Protein AF-A0A954NC75-F1 (afdb_monomer_lite)

Radius of gyration: 15.1 Å; chains: 1; bounding box: 40×32×42 Å

pLDDT: mean 94.8, std 6.25, range [55.97, 98.69]

Secondary structure (DSSP, 8-state):
---EE-----TTSTTT----HHHHHHHHHHTT-SEEEEEEET--TTHHHHHHHHHHHTPEEEEEEEE--SSS--EEEEE-SHHHHHHHHHHHHHHHHHS-TT-----HHHHHHT-TT-EEEE-PPTT-PPPHHHHHHHHHHT-

Structure (mmCIF, N/CA/C/O backbone):
data_AF-A0A954NC75-F1
#
_entry.id   AF-A0A954NC75-F1
#
loop_
_atom_site.group_PDB
_atom_site.id
_atom_site.type_symbol
_atom_site.label_atom_id
_atom_site.label_alt_id
_atom_site.label_comp_id
_atom_site.label_asym_id
_atom_site.label_entity_id
_atom_site.label_seq_id
_atom_site.pdbx_PDB_ins_code
_atom_site.Cartn_x
_atom_site.Cartn_y
_atom_site.Cartn_z
_atom_site.occupancy
_atom_site.B_iso_or_equiv
_atom_site.auth_seq_id
_atom_site.auth_comp_id
_atom_site.auth_asym_id
_atom_site.auth_atom_id
_atom_site.pdbx_PDB_model_num
ATOM 1 N N . MET A 1 1 ? -24.135 -4.380 7.430 1.00 55.97 1 MET A N 1
ATOM 2 C CA . MET A 1 1 ? -23.038 -4.865 6.566 1.00 55.97 1 MET A CA 1
ATOM 3 C C . MET A 1 1 ? -21.747 -4.290 7.107 1.00 55.97 1 MET A C 1
ATOM 5 O O . MET A 1 1 ? -21.766 -3.137 7.513 1.00 55.97 1 MET A O 1
ATOM 9 N N . HIS A 1 2 ? -20.675 -5.074 7.158 1.00 87.88 2 HIS A N 1
ATOM 10 C CA . HIS A 1 2 ? -19.370 -4.593 7.605 1.00 87.88 2 HIS A CA 1
ATOM 11 C C . HIS A 1 2 ? -18.563 -4.168 6.377 1.00 87.88 2 HIS A C 1
ATOM 13 O O . HIS A 1 2 ? -18.330 -4.993 5.497 1.00 87.88 2 HIS A O 1
ATOM 19 N N . TYR A 1 3 ? -18.190 -2.892 6.295 1.00 96.69 3 TYR A N 1
ATOM 20 C CA . TYR A 1 3 ? -17.328 -2.378 5.231 1.00 96.69 3 TYR A CA 1
ATOM 21 C C . TYR A 1 3 ? -15.864 -2.464 5.662 1.00 96.69 3 TYR A C 1
ATOM 23 O O . TYR A 1 3 ? -15.546 -2.175 6.815 1.00 96.69 3 TYR A O 1
ATOM 31 N N . ALA A 1 4 ? -14.983 -2.853 4.748 1.00 97.56 4 ALA A N 1
ATOM 32 C CA . ALA A 1 4 ? -13.542 -2.780 4.925 1.00 97.56 4 ALA A CA 1
ATOM 33 C C . ALA A 1 4 ? -12.959 -2.012 3.743 1.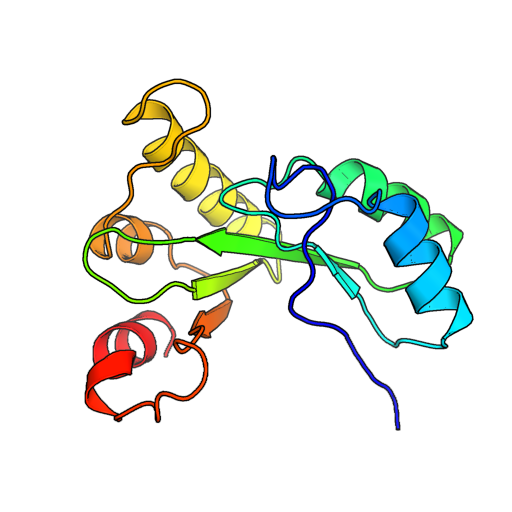00 97.56 4 ALA A C 1
ATOM 35 O O . ALA A 1 4 ? -13.237 -2.348 2.593 1.00 97.56 4 ALA A O 1
ATOM 36 N N . GLU A 1 5 ? -12.160 -0.995 4.039 1.00 97.69 5 GLU A N 1
ATOM 37 C CA . GLU A 1 5 ? -11.478 -0.219 3.014 1.00 97.69 5 GLU A CA 1
ATOM 38 C C . GLU A 1 5 ? -10.173 -0.922 2.645 1.00 97.69 5 GLU A C 1
ATOM 40 O O . GLU A 1 5 ? -9.306 -1.092 3.503 1.00 97.69 5 GLU A O 1
ATOM 45 N N . LEU A 1 6 ? -10.049 -1.368 1.395 1.00 97.88 6 LEU A N 1
ATOM 46 C CA . LEU A 1 6 ? -8.907 -2.160 0.927 1.00 97.88 6 LEU A CA 1
ATOM 47 C C . LEU A 1 6 ? -7.898 -1.335 0.124 1.00 97.88 6 LEU A C 1
ATOM 49 O O . LEU A 1 6 ? -6.809 -1.831 -0.154 1.00 97.88 6 LEU A O 1
ATOM 53 N N . HIS A 1 7 ? -8.203 -0.085 -0.217 1.00 97.38 7 HIS A N 1
ATOM 54 C CA . HIS A 1 7 ? -7.284 0.772 -0.956 1.00 97.38 7 HIS A CA 1
ATOM 55 C C . HIS A 1 7 ? -7.350 2.202 -0.418 1.00 97.38 7 HIS A C 1
ATOM 57 O O . HIS A 1 7 ? -8.244 2.979 -0.740 1.00 97.38 7 HIS A O 1
ATO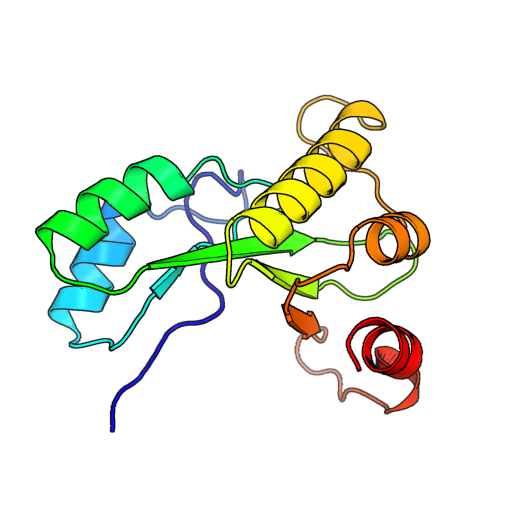M 63 N N . THR A 1 8 ? -6.384 2.571 0.423 1.00 97.19 8 THR A N 1
ATOM 64 C CA . THR A 1 8 ? -6.270 3.933 0.958 1.00 97.19 8 THR A CA 1
ATOM 65 C C . THR A 1 8 ? -4.820 4.363 1.071 1.00 97.19 8 THR A C 1
ATOM 67 O O . THR A 1 8 ? -3.960 3.651 1.586 1.00 97.19 8 THR A O 1
ATOM 70 N N . THR A 1 9 ? -4.565 5.579 0.607 1.00 97.06 9 THR A N 1
ATOM 71 C CA . THR A 1 9 ? -3.261 6.238 0.652 1.00 97.06 9 THR A CA 1
ATOM 72 C C . THR A 1 9 ? -3.228 7.292 1.750 1.00 97.06 9 THR A C 1
ATOM 74 O O . THR A 1 9 ? -4.194 8.027 1.956 1.00 97.06 9 THR A O 1
ATOM 77 N N . THR A 1 10 ? -2.084 7.413 2.407 1.00 98.12 10 THR A N 1
ATOM 78 C CA . THR A 1 10 ? -1.786 8.416 3.429 1.00 98.12 10 THR A CA 1
ATOM 79 C C . THR A 1 10 ? -0.870 9.495 2.850 1.00 98.12 10 THR A C 1
ATOM 81 O O . THR A 1 10 ? -0.371 9.383 1.730 1.00 98.12 10 THR A O 1
ATOM 84 N N . ASN A 1 11 ? -0.568 10.531 3.626 1.00 96.81 11 ASN A N 1
ATOM 85 C CA . ASN A 1 11 ? 0.383 11.575 3.249 1.00 96.81 11 ASN A CA 1
ATOM 86 C C . ASN A 1 11 ? 1.830 11.086 3.004 1.00 96.81 11 ASN A C 1
ATOM 88 O O . ASN A 1 11 ? 2.671 11.862 2.545 1.00 96.81 11 ASN A O 1
ATOM 92 N N . PHE A 1 12 ? 2.132 9.808 3.259 1.00 95.88 12 PHE A N 1
ATOM 93 C CA . PHE A 1 12 ? 3.375 9.164 2.826 1.00 95.88 12 PHE A CA 1
ATOM 94 C C . PHE A 1 12 ? 3.390 8.826 1.326 1.00 95.88 12 PHE A C 1
ATOM 96 O O . PHE A 1 12 ? 4.454 8.545 0.769 1.00 95.88 12 PHE A O 1
ATOM 103 N N . SER A 1 13 ? 2.245 8.931 0.652 1.00 93.69 13 SER A N 1
ATOM 104 C CA . SER A 1 13 ? 2.127 9.009 -0.804 1.00 93.69 13 SER A CA 1
ATOM 105 C C . SER A 1 13 ? 2.281 10.466 -1.255 1.00 93.69 13 SER A C 1
ATOM 107 O O . SER A 1 13 ? 1.303 11.189 -1.466 1.00 93.69 13 SER A O 1
ATOM 109 N N . PHE A 1 14 ? 3.532 10.926 -1.347 1.00 89.75 14 PHE A N 1
ATOM 110 C CA . PHE A 1 14 ? 3.857 12.336 -1.584 1.00 89.75 14 PHE A CA 1
ATOM 111 C C . PHE A 1 14 ? 3.192 12.891 -2.855 1.00 89.75 14 PHE A C 1
ATOM 113 O O . PHE A 1 14 ? 3.244 12.264 -3.910 1.00 89.75 14 PHE A O 1
ATOM 120 N N . LEU A 1 15 ? 2.583 14.079 -2.746 1.00 91.00 15 LEU A N 1
ATOM 121 C CA . LEU A 1 15 ? 1.810 14.749 -3.808 1.00 91.00 15 LEU A CA 1
ATOM 122 C C . LEU A 1 15 ? 0.608 13.952 -4.348 1.00 91.00 15 LEU A C 1
ATOM 124 O O . LEU A 1 15 ? 0.045 14.343 -5.366 1.00 91.00 15 LEU A O 1
ATOM 128 N N . GLN A 1 16 ? 0.215 12.855 -3.694 1.00 90.69 16 GLN A N 1
ATOM 129 C CA . GLN A 1 16 ? -0.937 12.033 -4.083 1.00 90.69 16 GLN A CA 1
ATOM 130 C C . GLN A 1 16 ? -2.026 12.011 -3.004 1.00 90.69 16 GLN A C 1
ATOM 132 O O . GLN A 1 16 ? -3.203 11.899 -3.331 1.00 90.69 16 GLN A O 1
ATOM 137 N N . ALA A 1 17 ? -1.659 12.156 -1.728 1.00 93.81 17 ALA A N 1
ATOM 138 C CA . ALA A 1 17 ? -2.607 12.179 -0.618 1.00 93.81 17 ALA A CA 1
ATOM 139 C C . ALA A 1 17 ? -2.171 13.136 0.500 1.00 93.81 17 ALA A C 1
ATOM 141 O O . ALA A 1 17 ? -0.998 13.492 0.616 1.00 93.81 17 ALA A O 1
ATOM 142 N N . ALA A 1 18 ? -3.142 13.568 1.309 1.00 96.00 18 ALA A N 1
ATOM 143 C CA . ALA A 1 18 ? -2.956 14.600 2.332 1.00 96.00 18 ALA A CA 1
ATOM 144 C C . ALA A 1 18 ? -3.215 14.116 3.768 1.00 96.00 18 ALA A C 1
ATOM 146 O O . ALA A 1 18 ? -2.625 14.659 4.696 1.00 96.00 18 ALA A O 1
ATOM 147 N N . SER A 1 19 ? -4.064 13.103 3.961 1.00 97.56 19 SER A N 1
ATOM 148 C CA . SER A 1 19 ? -4.469 12.643 5.295 1.00 97.56 19 SER A CA 1
ATOM 149 C C . SER A 1 19 ? -3.358 11.888 6.018 1.00 97.56 19 SER A C 1
ATOM 151 O O . SER A 1 19 ? -2.651 11.071 5.418 1.00 97.56 19 SER A O 1
ATOM 153 N N . HIS A 1 20 ? -3.221 12.127 7.319 1.00 97.94 20 HIS A N 1
ATOM 154 C CA . HIS A 1 20 ? -2.297 11.369 8.153 1.00 97.94 20 HIS A CA 1
ATOM 155 C C . HIS A 1 20 ? -2.808 9.935 8.392 1.00 97.94 20 HIS A C 1
ATOM 157 O O . HIS A 1 20 ? -4.021 9.713 8.429 1.00 97.94 20 HIS A O 1
ATOM 163 N N . PRO A 1 21 ? -1.912 8.946 8.582 1.00 98.06 21 PRO A N 1
ATOM 164 C CA . PRO A 1 21 ? -2.326 7.571 8.858 1.00 98.06 21 PRO A CA 1
ATOM 165 C C . PRO A 1 21 ? -3.244 7.440 10.084 1.00 98.06 21 PRO A C 1
ATOM 167 O O . PRO A 1 21 ? -4.212 6.686 10.045 1.00 98.06 21 PRO A O 1
ATOM 170 N N . GLU A 1 22 ? -2.966 8.185 11.155 1.00 98.12 22 GLU A N 1
ATOM 171 C CA . GLU A 1 22 ? -3.751 8.163 12.394 1.00 98.12 22 GLU A CA 1
ATOM 172 C C . GLU A 1 22 ? -5.167 8.714 12.185 1.00 98.12 22 GLU A C 1
ATOM 174 O O . GLU A 1 22 ? -6.134 8.082 12.598 1.00 98.12 22 GLU A O 1
ATOM 179 N N . GLU A 1 23 ? -5.302 9.825 11.454 1.00 97.88 23 GLU A N 1
ATOM 180 C CA . GLU A 1 23 ? -6.600 10.439 11.134 1.00 97.88 23 GLU A CA 1
ATOM 181 C C . GLU A 1 23 ? -7.498 9.484 10.337 1.00 97.88 23 GLU A C 1
ATOM 183 O O . GLU A 1 23 ? -8.705 9.399 10.571 1.00 97.88 23 GLU A O 1
ATOM 188 N N . LEU A 1 24 ? -6.913 8.738 9.392 1.00 98.31 24 LEU A N 1
ATOM 189 C CA . LEU A 1 24 ? -7.642 7.754 8.590 1.00 98.31 24 LEU A CA 1
ATOM 190 C C . LEU A 1 24 ? -8.136 6.585 9.443 1.00 98.31 24 LEU A C 1
ATOM 192 O O . LEU A 1 24 ? -9.275 6.145 9.283 1.00 98.31 24 LEU A O 1
ATOM 196 N N . VAL A 1 25 ? -7.303 6.108 10.368 1.00 98.56 25 VAL A N 1
ATOM 197 C CA . VAL A 1 25 ? -7.673 5.051 11.311 1.00 98.56 25 VAL A CA 1
ATOM 198 C C . VAL A 1 25 ? -8.791 5.510 12.244 1.00 98.56 25 VAL A C 1
ATOM 200 O O . VAL A 1 25 ? -9.799 4.814 12.367 1.00 98.56 25 VAL A O 1
ATOM 203 N N . GLU A 1 26 ? -8.647 6.679 12.869 1.00 98.00 26 GLU A N 1
ATOM 204 C CA . GLU A 1 26 ? -9.663 7.254 13.755 1.00 98.00 26 GLU A CA 1
ATOM 205 C C . GLU A 1 26 ? -10.994 7.421 13.022 1.00 98.00 26 GLU A C 1
ATOM 207 O O . GLU A 1 26 ? -12.056 7.052 13.534 1.00 98.00 26 GLU A O 1
ATOM 212 N N . ARG A 1 27 ? -10.943 7.911 11.777 1.00 98.06 27 ARG A N 1
ATOM 213 C CA . ARG A 1 27 ? -12.135 8.075 10.951 1.00 98.06 27 ARG A CA 1
ATOM 214 C C . ARG A 1 27 ? -12.789 6.738 10.613 1.00 98.06 27 ARG A C 1
ATOM 216 O O . ARG A 1 27 ? -14.011 6.632 10.721 1.00 98.06 27 ARG A O 1
ATOM 223 N N . ALA A 1 28 ? -12.009 5.736 10.217 1.00 98.12 28 ALA A N 1
ATOM 224 C CA . ALA A 1 28 ? -12.512 4.402 9.897 1.00 98.12 28 ALA A CA 1
ATOM 225 C C . ALA A 1 28 ? -13.151 3.729 11.125 1.00 98.12 28 ALA A C 1
ATOM 227 O O . ALA A 1 28 ? -14.246 3.171 11.022 1.00 98.12 28 ALA A O 1
ATOM 228 N N . ALA A 1 29 ? -12.525 3.851 12.298 1.00 97.69 29 ALA A N 1
ATOM 229 C CA . ALA A 1 29 ? -13.072 3.350 13.555 1.00 97.69 29 ALA A CA 1
ATOM 230 C C . ALA A 1 29 ? -14.388 4.057 13.927 1.00 97.69 29 ALA A C 1
ATOM 232 O O . ALA A 1 29 ? -15.379 3.392 14.227 1.00 97.69 29 ALA A O 1
ATOM 233 N N . ALA A 1 30 ? -14.445 5.390 13.819 1.00 97.50 30 ALA A N 1
ATOM 234 C CA . ALA A 1 30 ? -15.659 6.168 14.084 1.00 97.50 30 ALA A CA 1
ATOM 235 C C . ALA A 1 30 ? -16.819 5.836 13.125 1.00 97.50 30 ALA A C 1
ATOM 237 O O . ALA A 1 30 ? -17.985 5.968 13.492 1.00 97.50 30 ALA A O 1
ATOM 238 N N . LEU A 1 31 ? -16.509 5.406 11.899 1.00 97.31 31 LEU A N 1
ATOM 239 C CA . LEU A 1 31 ? -17.486 4.947 10.907 1.00 97.31 31 LEU A CA 1
ATOM 240 C C . LEU A 1 31 ? -17.879 3.468 11.066 1.00 97.31 31 LEU A C 1
ATOM 242 O O . LEU A 1 31 ? -18.745 2.994 10.331 1.00 97.31 31 LEU A O 1
ATOM 246 N N . GLY A 1 32 ? -17.269 2.736 12.003 1.00 96.75 32 GLY A N 1
ATOM 247 C CA . GLY A 1 32 ? -17.558 1.322 12.237 1.00 96.75 32 GLY A CA 1
ATOM 248 C C . GLY A 1 32 ? -17.028 0.392 11.142 1.00 96.75 32 GLY A C 1
ATOM 249 O O . GLY A 1 32 ? -17.659 -0.625 10.843 1.00 96.75 32 GLY A O 1
ATOM 250 N N . TYR A 1 33 ? -15.901 0.735 10.510 1.00 98.25 33 TYR A N 1
ATOM 251 C CA . TYR A 1 33 ? -15.262 -0.141 9.526 1.00 98.25 33 TYR A CA 1
ATOM 252 C C . TYR A 1 33 ? -14.762 -1.423 10.200 1.00 98.25 33 TYR A C 1
ATOM 254 O O . TYR A 1 33 ? -14.293 -1.410 11.335 1.00 98.25 33 TYR A O 1
ATOM 262 N N . ALA A 1 34 ? -14.818 -2.542 9.481 1.00 97.94 34 ALA A N 1
ATOM 263 C CA . ALA A 1 34 ? -14.239 -3.801 9.942 1.00 97.94 34 ALA A CA 1
ATOM 264 C C . ALA A 1 34 ? -12.712 -3.827 9.815 1.00 97.94 34 ALA A C 1
ATOM 266 O O . ALA A 1 34 ? -12.043 -4.489 10.607 1.00 97.94 34 ALA A O 1
ATOM 267 N N . ALA A 1 35 ? -12.165 -3.144 8.809 1.00 98.19 35 ALA A N 1
ATOM 268 C CA . ALA A 1 35 ? -10.731 -3.026 8.595 1.00 98.19 35 ALA A CA 1
ATOM 269 C C . ALA A 1 35 ? -10.397 -1.802 7.733 1.00 98.19 35 ALA A C 1
ATOM 271 O O . ALA A 1 35 ? -11.252 -1.290 7.003 1.00 98.19 35 ALA A O 1
ATOM 272 N N . LEU A 1 36 ? -9.137 -1.383 7.796 1.00 98.44 36 LEU A N 1
ATOM 273 C CA . LEU A 1 36 ? -8.553 -0.358 6.935 1.00 98.44 36 LEU A CA 1
ATOM 274 C C . LEU A 1 36 ? -7.229 -0.872 6.371 1.00 98.44 36 LEU A C 1
ATOM 276 O O . LEU A 1 36 ? -6.379 -1.338 7.129 1.00 98.44 36 LEU A O 1
ATOM 280 N N . ALA A 1 37 ? -7.041 -0.771 5.061 1.00 98.44 37 ALA A N 1
ATOM 281 C CA . ALA A 1 37 ? -5.765 -1.001 4.410 1.00 98.44 37 ALA A CA 1
ATOM 282 C C . ALA A 1 37 ? -4.999 0.310 4.235 1.00 98.44 37 ALA A C 1
ATOM 284 O O . ALA A 1 37 ? -5.558 1.305 3.783 1.00 98.44 37 ALA A O 1
ATOM 285 N N . VAL A 1 38 ? -3.705 0.291 4.551 1.00 98.50 38 VAL A N 1
ATOM 286 C CA . VAL A 1 38 ? -2.776 1.363 4.177 1.00 98.50 38 VAL A CA 1
ATOM 287 C C . VAL A 1 38 ? -1.928 0.862 3.023 1.00 98.50 38 VAL A C 1
ATOM 289 O O . VAL A 1 38 ? -1.170 -0.093 3.180 1.00 98.50 38 VAL A O 1
ATOM 292 N N . THR A 1 39 ? -2.097 1.496 1.867 1.00 98.38 39 THR A N 1
ATOM 293 C CA . THR A 1 39 ? -1.544 1.083 0.574 1.00 98.38 39 THR A CA 1
ATOM 294 C C . THR A 1 39 ? -0.877 2.278 -0.103 1.00 98.38 39 THR A C 1
ATOM 296 O O . THR A 1 39 ? -1.308 2.737 -1.159 1.00 98.38 39 THR A O 1
ATOM 299 N N . ASP A 1 40 ? 0.151 2.834 0.539 1.00 97.94 40 ASP A N 1
ATOM 300 C CA . ASP A 1 40 ? 0.865 3.999 0.013 1.00 97.94 40 ASP A CA 1
ATOM 301 C C . ASP A 1 40 ? 1.599 3.693 -1.304 1.00 97.94 40 ASP A C 1
ATOM 303 O O . ASP A 1 40 ? 2.005 2.560 -1.575 1.00 97.94 40 ASP A O 1
ATOM 307 N N . LEU A 1 41 ? 1.807 4.722 -2.131 1.00 96.88 41 LEU A N 1
ATOM 308 C CA . LEU A 1 41 ? 2.476 4.589 -3.425 1.00 96.88 41 LEU A CA 1
ATOM 309 C C . LEU A 1 41 ? 3.950 4.194 -3.248 1.00 96.88 41 LEU A C 1
ATOM 311 O O . LEU A 1 41 ? 4.783 4.998 -2.810 1.00 96.88 41 LEU A O 1
ATOM 315 N N . ALA A 1 42 ? 4.275 2.958 -3.633 1.00 96.88 42 ALA A N 1
ATOM 316 C CA . ALA A 1 42 ? 5.602 2.354 -3.538 1.00 96.88 42 ALA A CA 1
ATOM 317 C C . ALA A 1 42 ? 6.285 2.649 -2.189 1.00 96.88 42 ALA A C 1
ATOM 319 O O . ALA A 1 42 ? 7.437 3.107 -2.141 1.00 96.88 42 ALA A O 1
ATOM 320 N N . SER A 1 43 ? 5.533 2.487 -1.098 1.00 96.62 43 SER A N 1
ATOM 321 C CA . SER A 1 43 ? 5.960 2.820 0.258 1.00 96.62 43 SER A CA 1
ATOM 322 C C . SER A 1 43 ? 5.146 2.046 1.293 1.00 96.62 43 SER A C 1
ATOM 324 O O . SER A 1 43 ? 3.965 1.793 1.103 1.00 96.62 43 SER A O 1
ATOM 326 N N . VAL A 1 44 ? 5.783 1.727 2.419 1.00 97.31 44 VAL A N 1
ATOM 327 C CA . VAL A 1 44 ? 5.134 1.223 3.645 1.00 97.31 44 VAL A CA 1
ATOM 328 C C . VAL A 1 44 ? 5.383 2.164 4.831 1.00 97.31 44 VAL A C 1
ATOM 330 O O . VAL A 1 44 ? 5.204 1.798 5.989 1.00 97.31 44 VAL A O 1
ATOM 333 N N . ALA A 1 45 ? 5.826 3.398 4.567 1.00 96.38 45 ALA A N 1
ATOM 334 C CA . ALA A 1 45 ? 6.247 4.335 5.608 1.00 96.38 45 ALA A CA 1
ATOM 335 C C . ALA A 1 45 ? 5.097 4.767 6.541 1.00 96.38 45 ALA A C 1
ATOM 337 O O . ALA A 1 45 ? 5.324 4.958 7.736 1.00 96.38 45 ALA A O 1
ATOM 338 N N . GLY A 1 46 ? 3.864 4.857 6.027 1.00 94.88 46 GLY A N 1
ATOM 339 C CA . GLY A 1 46 ? 2.677 5.176 6.825 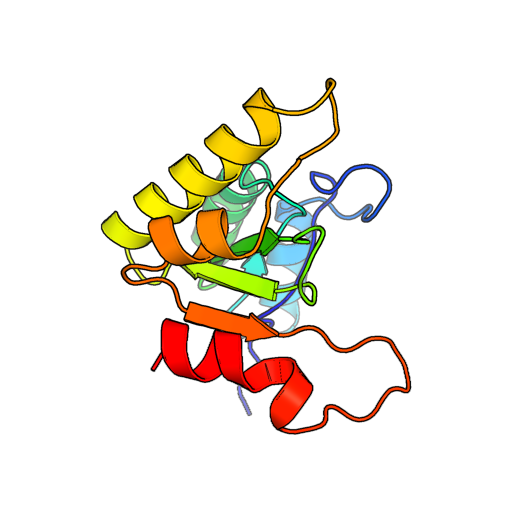1.00 94.88 46 GLY A CA 1
ATOM 340 C C . GLY A 1 46 ? 2.213 4.046 7.749 1.00 94.88 46 GLY A C 1
ATOM 341 O O . GLY A 1 46 ? 1.485 4.301 8.710 1.00 94.88 46 GLY A O 1
ATOM 342 N N . VAL A 1 47 ? 2.668 2.808 7.518 1.00 96.81 47 VAL A N 1
ATOM 343 C CA . VAL A 1 47 ? 2.155 1.604 8.195 1.00 96.81 47 VAL A CA 1
ATOM 344 C C . VAL A 1 47 ? 2.431 1.621 9.693 1.00 96.81 47 VAL A C 1
ATOM 346 O O . VAL A 1 47 ? 1.554 1.258 10.466 1.00 96.81 47 VAL A O 1
ATOM 349 N N . VAL A 1 48 ? 3.614 2.062 10.134 1.00 95.38 48 VAL A N 1
ATOM 350 C CA . VAL A 1 48 ? 3.964 2.060 11.569 1.00 95.38 48 VAL A CA 1
ATOM 351 C C . VAL A 1 48 ? 3.040 2.988 12.360 1.00 95.38 48 VAL A C 1
ATOM 353 O O . VAL A 1 48 ? 2.537 2.609 13.415 1.00 95.38 48 VAL A O 1
ATOM 356 N N . ARG A 1 49 ? 2.778 4.186 11.826 1.00 97.50 49 ARG A N 1
ATOM 357 C CA . ARG A 1 49 ? 1.881 5.170 12.447 1.00 97.50 49 ARG A CA 1
ATOM 358 C C . ARG A 1 49 ? 0.436 4.673 12.453 1.00 97.50 49 ARG A C 1
ATOM 360 O O . ARG A 1 49 ? -0.215 4.710 13.493 1.00 97.50 49 ARG A O 1
ATOM 367 N N . ALA A 1 50 ? -0.020 4.114 11.330 1.00 98.00 50 ALA A N 1
ATOM 368 C CA . ALA A 1 50 ? -1.334 3.484 11.242 1.00 98.00 50 ALA A CA 1
ATOM 369 C C . ALA A 1 50 ? -1.486 2.313 12.222 1.00 98.00 50 ALA A C 1
ATOM 371 O O . ALA A 1 50 ? -2.538 2.155 12.824 1.00 98.00 50 ALA A O 1
ATOM 372 N N . HIS A 1 51 ? -0.446 1.494 12.401 1.00 97.75 51 HIS A N 1
ATOM 373 C CA . HIS A 1 51 ? -0.490 0.308 13.255 1.00 97.75 51 HIS A CA 1
ATOM 374 C C . HIS A 1 51 ? -0.692 0.667 14.723 1.00 97.75 51 HIS A C 1
ATOM 376 O O . HIS A 1 51 ? -1.528 0.055 15.387 1.00 97.75 51 HIS A O 1
ATOM 382 N N . THR A 1 52 ? 0.029 1.677 15.211 1.00 98.00 52 THR A N 1
ATOM 383 C CA . THR A 1 52 ? -0.150 2.183 16.576 1.00 98.00 52 THR A CA 1
ATOM 384 C C . THR A 1 52 ? -1.576 2.693 16.779 1.00 98.00 52 THR A C 1
ATOM 386 O O . THR A 1 52 ? -2.266 2.204 17.669 1.00 98.00 52 THR A O 1
ATOM 389 N N . ALA A 1 53 ? -2.061 3.574 15.898 1.00 98.19 53 ALA A N 1
ATOM 390 C CA . ALA A 1 53 ? -3.420 4.106 15.995 1.00 98.19 53 ALA A CA 1
ATOM 391 C C . ALA A 1 53 ? -4.493 3.007 15.891 1.00 98.19 53 ALA A C 1
ATOM 393 O O . ALA A 1 53 ? -5.489 3.029 16.610 1.00 98.19 53 ALA A O 1
ATOM 394 N N . ALA A 1 54 ? -4.298 2.018 15.013 1.00 98.19 54 ALA A N 1
ATOM 395 C CA . ALA A 1 54 ? -5.271 0.951 14.784 1.00 98.19 54 ALA A CA 1
ATOM 396 C C . ALA A 1 54 ? -5.385 0.035 16.001 1.00 98.19 54 ALA A C 1
ATOM 398 O O . ALA A 1 54 ? -6.485 -0.386 16.358 1.00 98.19 54 ALA A O 1
ATOM 399 N N . LYS A 1 55 ? -4.259 -0.219 16.677 1.00 98.00 55 LYS A N 1
ATOM 400 C CA . LYS A 1 55 ? -4.231 -0.955 17.939 1.00 98.00 55 LYS A CA 1
ATOM 401 C C . LYS A 1 55 ? -5.015 -0.225 19.031 1.00 98.00 55 LYS A C 1
ATOM 403 O O . LYS A 1 55 ? -5.802 -0.870 19.718 1.00 98.00 55 LYS A O 1
ATOM 408 N N . ASP A 1 56 ? -4.834 1.087 19.154 1.00 97.88 56 ASP A N 1
ATOM 409 C CA . ASP A 1 56 ? -5.530 1.900 20.158 1.00 97.88 56 ASP A CA 1
ATOM 410 C C . ASP A 1 56 ? -7.037 2.000 19.869 1.00 97.88 56 ASP A C 1
ATOM 412 O O . ASP A 1 56 ? -7.857 1.929 20.784 1.00 97.88 56 ASP A O 1
ATOM 416 N N . ALA A 1 57 ? -7.414 2.082 18.591 1.00 97.44 57 ALA A N 1
ATOM 417 C CA . ALA A 1 57 ? -8.805 2.139 18.145 1.00 97.44 57 ALA A CA 1
ATOM 418 C C . ALA A 1 57 ? -9.505 0.765 18.065 1.00 97.44 57 ALA A C 1
ATOM 420 O O . ALA A 1 57 ? -10.703 0.706 17.789 1.00 97.44 57 ALA A O 1
ATOM 421 N N . GLY A 1 58 ? -8.783 -0.346 18.258 1.00 97.25 58 GLY A N 1
ATOM 422 C CA . GLY A 1 58 ? -9.319 -1.701 18.073 1.00 97.25 58 GLY A CA 1
ATOM 423 C C . GLY A 1 58 ? -9.699 -2.036 16.622 1.00 97.25 58 GLY A C 1
ATOM 424 O O . GLY A 1 58 ? -10.515 -2.928 16.390 1.00 97.25 58 GLY A O 1
ATOM 425 N N . LEU A 1 59 ? -9.126 -1.330 15.642 1.00 98.12 59 LEU A N 1
ATOM 426 C CA . LEU A 1 59 ? -9.392 -1.511 14.216 1.00 98.12 59 LEU A CA 1
ATOM 427 C C . LEU A 1 59 ? -8.385 -2.491 13.600 1.00 98.12 59 LEU A C 1
ATOM 429 O O . LEU A 1 59 ? -7.181 -2.417 13.848 1.00 98.12 59 LEU A O 1
ATOM 433 N N . ARG A 1 60 ? -8.851 -3.396 12.734 1.00 98.00 60 ARG A N 1
ATOM 434 C CA . ARG A 1 60 ? -7.947 -4.275 11.983 1.00 98.00 60 ARG A CA 1
ATOM 435 C C . ARG A 1 60 ? -7.234 -3.487 10.881 1.00 98.00 60 ARG A C 1
ATOM 437 O O . ARG A 1 60 ? -7.870 -3.029 9.936 1.00 98.00 60 ARG A O 1
ATOM 444 N N . LEU A 1 61 ? -5.910 -3.400 10.968 1.00 98.31 61 LEU A N 1
ATOM 445 C CA . LEU A 1 61 ? -5.072 -2.841 9.906 1.00 98.31 61 LEU A CA 1
ATOM 446 C C . LEU A 1 61 ? -4.674 -3.926 8.894 1.00 98.31 61 LEU A C 1
ATOM 448 O O . LEU A 1 61 ? -4.264 -5.021 9.283 1.00 98.31 61 LEU A O 1
ATOM 452 N N . ILE A 1 62 ? -4.755 -3.601 7.606 1.00 98.50 62 ILE A N 1
ATOM 453 C CA . ILE A 1 62 ? -4.222 -4.396 6.494 1.00 98.50 62 ILE A CA 1
ATOM 454 C C . ILE A 1 62 ? -3.019 -3.643 5.918 1.00 98.50 62 ILE A C 1
ATOM 456 O O . ILE A 1 62 ? -3.084 -2.441 5.661 1.00 98.50 62 ILE A O 1
ATOM 460 N N . VAL A 1 63 ? -1.904 -4.346 5.734 1.00 98.50 63 VAL A N 1
ATOM 461 C CA . VAL A 1 63 ? -0.665 -3.758 5.216 1.00 98.50 63 VAL A CA 1
ATOM 462 C C . VAL A 1 63 ? -0.570 -4.007 3.719 1.00 98.50 63 VAL A C 1
ATOM 464 O O . VAL A 1 63 ? -0.744 -5.139 3.268 1.00 98.50 63 VAL A O 1
ATOM 467 N N . GLY A 1 64 ? -0.261 -2.966 2.954 1.00 98.44 64 GLY A N 1
ATOM 468 C CA . GLY A 1 64 ? -0.034 -3.083 1.525 1.00 98.44 64 GLY A CA 1
ATOM 469 C C . GLY A 1 64 ? 0.721 -1.897 0.941 1.00 98.44 64 GLY A C 1
ATOM 470 O O . GLY A 1 64 ? 1.203 -1.025 1.663 1.00 98.44 64 GLY A O 1
ATOM 471 N N . ALA A 1 65 ? 0.825 -1.872 -0.383 1.00 98.44 65 ALA A N 1
ATOM 472 C CA . ALA A 1 65 ? 1.337 -0.737 -1.143 1.00 98.44 65 ALA A CA 1
ATOM 473 C C . ALA A 1 65 ? 0.754 -0.745 -2.558 1.00 98.44 65 ALA A C 1
ATOM 475 O O . ALA A 1 65 ? 0.469 -1.806 -3.114 1.00 98.44 65 ALA A O 1
ATOM 476 N N . THR A 1 66 ? 0.633 0.434 -3.156 1.00 98.06 66 THR A N 1
ATOM 477 C CA . THR A 1 66 ? 0.286 0.562 -4.574 1.00 98.06 66 THR A CA 1
ATOM 478 C C . THR A 1 66 ? 1.565 0.620 -5.400 1.00 98.06 66 THR A C 1
ATOM 480 O O . THR A 1 66 ? 2.455 1.426 -5.122 1.00 98.06 66 THR A O 1
ATOM 483 N N . ILE A 1 67 ? 1.670 -0.232 -6.416 1.00 97.69 67 ILE A N 1
ATOM 484 C CA . ILE A 1 67 ? 2.804 -0.320 -7.337 1.00 97.69 67 ILE A CA 1
ATOM 485 C C . ILE A 1 67 ? 2.331 0.034 -8.744 1.00 97.69 67 ILE A C 1
ATOM 487 O O . ILE A 1 67 ? 1.285 -0.428 -9.190 1.00 97.69 67 ILE A O 1
ATOM 491 N N . THR A 1 68 ? 3.133 0.824 -9.455 1.00 95.88 68 THR A N 1
ATOM 492 C CA . THR A 1 68 ? 2.887 1.195 -10.852 1.00 95.88 68 THR A CA 1
ATOM 493 C C . THR A 1 68 ? 4.047 0.691 -11.704 1.00 95.88 68 THR A C 1
ATOM 495 O O . THR A 1 68 ? 5.059 1.389 -11.806 1.00 95.88 68 THR A O 1
ATOM 498 N N . PRO A 1 69 ? 3.952 -0.521 -12.272 1.00 95.75 69 PRO A N 1
ATOM 499 C CA . PRO A 1 69 ? 4.950 -1.011 -13.212 1.00 95.75 69 PRO A CA 1
ATOM 500 C C . PRO A 1 69 ? 4.962 -0.157 -14.478 1.00 95.75 69 PRO A C 1
ATOM 502 O O . PRO A 1 69 ? 3.933 0.377 -14.888 1.00 95.75 69 PRO A O 1
ATOM 505 N N . ARG A 1 70 ? 6.118 -0.044 -15.130 1.00 96.00 70 ARG A N 1
ATOM 506 C CA . ARG A 1 70 ? 6.249 0.733 -16.373 1.00 96.00 70 ARG A CA 1
ATOM 507 C C . ARG A 1 70 ? 5.619 0.055 -17.595 1.00 96.00 70 ARG A C 1
ATOM 509 O O . ARG A 1 70 ? 5.329 0.731 -18.577 1.00 96.00 70 ARG A O 1
ATOM 516 N N . ASP A 1 71 ? 5.434 -1.262 -17.544 1.00 94.81 71 ASP A N 1
ATOM 517 C CA . ASP A 1 71 ? 4.977 -2.122 -18.644 1.00 94.81 71 ASP A CA 1
ATOM 518 C C . ASP A 1 71 ? 3.693 -2.910 -18.309 1.00 94.81 71 ASP A C 1
ATOM 520 O O . ASP A 1 71 ? 3.326 -3.842 -19.027 1.00 94.81 71 ASP A O 1
ATOM 524 N N . ALA A 1 72 ? 3.006 -2.554 -17.219 1.00 92.31 72 ALA A N 1
ATOM 525 C CA . ALA A 1 72 ? 1.750 -3.170 -16.801 1.00 92.31 72 ALA A CA 1
ATOM 526 C C . ALA A 1 72 ? 0.865 -2.181 -16.023 1.00 92.31 72 ALA A C 1
ATOM 528 O O . ALA A 1 72 ? 1.280 -1.072 -15.689 1.00 92.31 72 ALA A O 1
ATOM 529 N N . MET A 1 73 ? -0.386 -2.564 -15.763 1.00 92.62 73 MET A N 1
ATOM 530 C CA . MET A 1 73 ? -1.337 -1.717 -15.037 1.00 92.62 73 MET A CA 1
ATOM 531 C C . MET A 1 73 ? -0.929 -1.509 -13.569 1.00 92.62 73 MET A C 1
ATOM 533 O O . MET A 1 73 ? -0.292 -2.380 -12.980 1.00 92.62 73 MET A O 1
ATOM 537 N N . PRO A 1 74 ? -1.319 -0.394 -12.928 1.00 94.81 74 PRO A N 1
ATOM 538 C CA . PRO A 1 74 ? -1.101 -0.237 -11.498 1.00 94.81 74 PRO A CA 1
ATOM 539 C C . PRO A 1 74 ? -1.819 -1.331 -10.700 1.00 94.81 74 PRO A C 1
ATOM 541 O O . PRO A 1 74 ? -2.918 -1.768 -11.050 1.00 94.81 74 PRO A O 1
ATOM 544 N N . VAL A 1 75 ? -1.205 -1.755 -9.602 1.00 96.81 75 VAL A N 1
ATOM 545 C CA . VAL A 1 75 ? -1.688 -2.845 -8.755 1.00 96.81 75 VAL A CA 1
ATOM 546 C C . VAL A 1 75 ? -1.553 -2.465 -7.286 1.00 96.81 75 VAL A C 1
ATOM 548 O O . VAL A 1 75 ? -0.537 -1.917 -6.861 1.00 96.81 75 VAL A O 1
ATOM 551 N N . VAL A 1 76 ? -2.581 -2.760 -6.500 1.00 98.12 76 VAL A N 1
ATOM 552 C CA . VAL A 1 76 ? -2.505 -2.752 -5.038 1.00 98.12 76 VAL A CA 1
ATOM 553 C C . VAL A 1 76 ? -2.049 -4.129 -4.594 1.00 98.12 76 VAL A C 1
ATOM 555 O O . VAL A 1 76 ? -2.659 -5.125 -4.976 1.00 98.12 76 VAL A O 1
ATOM 558 N N . LEU A 1 77 ? -0.990 -4.187 -3.794 1.00 98.50 77 LEU A N 1
ATOM 559 C CA . LEU A 1 77 ? -0.497 -5.418 -3.188 1.00 98.50 77 LEU A CA 1
ATOM 560 C C . LEU A 1 77 ? -0.804 -5.404 -1.695 1.00 98.50 77 LEU A C 1
ATOM 562 O O . LEU A 1 77 ? -0.487 -4.426 -1.017 1.00 98.50 77 LEU A O 1
ATOM 566 N N . TRP A 1 78 ? -1.366 -6.492 -1.177 1.00 98.69 78 TRP A N 1
ATOM 567 C CA . TRP A 1 78 ? -1.596 -6.700 0.251 1.00 98.69 78 TRP A CA 1
ATOM 568 C C . TRP A 1 78 ? -0.717 -7.831 0.771 1.00 98.69 78 TRP A C 1
ATOM 570 O O . TRP A 1 78 ? -0.630 -8.892 0.155 1.00 98.69 78 TRP A O 1
ATOM 580 N N . ALA A 1 79 ? -0.104 -7.609 1.931 1.00 98.38 79 ALA A N 1
ATOM 581 C CA . ALA A 1 79 ? 0.712 -8.585 2.637 1.00 98.38 79 ALA A CA 1
ATOM 582 C C . ALA A 1 79 ? -0.120 -9.251 3.751 1.00 98.38 79 ALA A C 1
ATOM 584 O O . ALA A 1 79 ? -0.291 -8.651 4.819 1.00 98.38 79 ALA A O 1
ATOM 585 N N . PRO A 1 80 ? -0.672 -10.461 3.529 1.00 97.62 80 PRO A N 1
ATOM 586 C CA . PRO A 1 80 ? -1.506 -11.141 4.521 1.00 97.62 80 PRO A CA 1
ATOM 587 C C . PRO A 1 80 ? -0.704 -11.655 5.723 1.00 97.62 80 PRO A C 1
ATOM 589 O O . PRO A 1 80 ? -1.276 -11.859 6.796 1.00 97.62 80 PRO A O 1
ATOM 592 N N . ASP A 1 81 ? 0.606 -11.850 5.561 1.00 97.75 81 ASP A N 1
ATOM 593 C CA . ASP A 1 81 ? 1.498 -12.374 6.586 1.00 97.75 81 ASP A CA 1
ATOM 594 C C . ASP A 1 81 ? 2.900 -11.735 6.552 1.00 97.75 81 ASP A C 1
ATOM 596 O O . ASP A 1 81 ? 3.206 -10.818 5.783 1.00 97.75 81 ASP A O 1
ATOM 600 N N . ARG A 1 82 ? 3.758 -12.190 7.471 1.00 97.31 82 ARG A N 1
ATOM 601 C CA . ARG A 1 82 ? 5.111 -11.658 7.650 1.00 97.31 82 ARG A CA 1
ATOM 602 C C . ARG A 1 82 ? 6.061 -12.000 6.487 1.00 97.31 82 ARG A C 1
ATOM 604 O O . ARG A 1 82 ? 6.813 -11.098 6.115 1.00 97.31 82 ARG A O 1
ATOM 611 N N . PRO A 1 83 ? 6.085 -13.231 5.935 1.00 98.44 83 PRO A N 1
ATOM 612 C CA . PRO A 1 83 ? 6.829 -13.522 4.708 1.00 98.44 83 PRO A CA 1
ATOM 613 C C . PRO A 1 83 ? 6.447 -12.606 3.539 1.00 98.44 83 PRO A C 1
ATOM 615 O O . PRO A 1 83 ? 7.328 -11.944 2.992 1.00 98.44 83 PRO A O 1
ATOM 618 N N . ALA A 1 84 ? 5.152 -12.461 3.245 1.00 98.31 84 ALA A N 1
ATOM 619 C CA . ALA A 1 84 ? 4.667 -11.612 2.158 1.00 98.31 84 ALA A CA 1
ATOM 620 C C . ALA A 1 84 ? 5.022 -10.129 2.375 1.00 98.31 84 ALA A C 1
ATOM 622 O O . ALA A 1 84 ? 5.401 -9.418 1.447 1.00 98.31 84 ALA A O 1
ATOM 623 N N . TYR A 1 85 ? 4.988 -9.647 3.624 1.00 98.38 85 TYR A N 1
ATOM 624 C CA . TYR A 1 85 ? 5.478 -8.303 3.955 1.00 98.38 85 TYR A CA 1
ATOM 625 C C . TYR A 1 85 ? 6.967 -8.123 3.611 1.00 98.38 85 TYR A C 1
ATOM 627 O O . TYR A 1 85 ? 7.382 -7.050 3.164 1.00 98.38 85 TYR A O 1
ATOM 635 N N . GLY A 1 86 ? 7.772 -9.172 3.805 1.00 98.50 86 GLY A N 1
ATOM 636 C CA . GLY A 1 86 ? 9.169 -9.218 3.384 1.00 98.50 86 GLY A CA 1
ATOM 637 C C . GLY A 1 86 ? 9.327 -9.062 1.872 1.00 98.50 86 GLY A C 1
ATOM 638 O O . GLY A 1 86 ? 10.115 -8.217 1.444 1.00 98.50 86 GLY A O 1
ATOM 639 N N . GLU A 1 87 ? 8.551 -9.804 1.082 1.00 98.50 87 GLU A N 1
ATOM 640 C CA . GLU A 1 87 ? 8.548 -9.696 -0.385 1.00 98.50 87 GLU A CA 1
ATOM 641 C C . GLU A 1 87 ? 8.137 -8.297 -0.859 1.00 98.50 87 GLU A C 1
ATOM 643 O O . GLU A 1 87 ? 8.849 -7.671 -1.649 1.00 98.50 87 GLU A O 1
ATOM 648 N N . LEU A 1 88 ? 7.080 -7.724 -0.274 1.00 98.50 88 LEU A N 1
ATOM 649 C CA . LEU A 1 88 ? 6.651 -6.353 -0.571 1.00 98.50 88 LEU A CA 1
ATOM 650 C C . LEU A 1 88 ? 7.766 -5.327 -0.315 1.00 98.50 88 LEU A C 1
ATOM 652 O O . LEU A 1 88 ? 8.001 -4.424 -1.122 1.00 98.50 88 LEU A O 1
ATOM 656 N N . CYS A 1 89 ? 8.482 -5.465 0.803 1.00 98.38 89 CYS A N 1
ATOM 657 C CA . CYS A 1 89 ? 9.590 -4.574 1.142 1.00 98.38 89 CYS A CA 1
ATOM 658 C C . CYS A 1 89 ? 10.771 -4.725 0.173 1.00 98.38 89 CYS A C 1
ATOM 660 O O . CYS A 1 89 ? 11.398 -3.721 -0.190 1.00 98.38 89 CYS A O 1
ATOM 662 N N . GLN A 1 90 ? 11.084 -5.954 -0.248 1.00 98.50 90 GLN A N 1
ATOM 663 C CA . GLN A 1 90 ? 12.146 -6.230 -1.218 1.00 98.50 90 GLN A CA 1
ATOM 664 C C . GLN A 1 90 ? 11.816 -5.637 -2.589 1.00 98.50 90 GLN A C 1
ATOM 666 O O . GLN A 1 90 ? 12.652 -4.921 -3.149 1.00 98.50 90 GLN A O 1
ATOM 671 N N . LEU A 1 91 ? 10.586 -5.831 -3.070 1.00 98.56 91 LEU A N 1
ATOM 672 C CA . LEU A 1 91 ? 10.082 -5.241 -4.307 1.00 98.56 91 LEU A CA 1
ATOM 673 C C . LEU A 1 91 ? 10.209 -3.712 -4.303 1.00 98.56 91 LEU A C 1
ATOM 675 O O . LEU A 1 91 ? 10.825 -3.128 -5.197 1.00 98.56 91 LEU A O 1
ATOM 679 N N . ILE A 1 92 ? 9.685 -3.049 -3.265 1.00 98.25 92 ILE A N 1
ATOM 680 C CA . ILE A 1 92 ? 9.771 -1.586 -3.138 1.00 98.25 92 ILE A CA 1
ATOM 681 C C . ILE A 1 92 ? 11.239 -1.143 -3.116 1.00 98.25 92 ILE A C 1
ATOM 683 O O . ILE A 1 92 ? 11.622 -0.204 -3.814 1.00 98.25 92 ILE A O 1
ATOM 687 N N . THR A 1 93 ? 12.089 -1.832 -2.351 1.00 98.06 93 THR A N 1
ATOM 688 C CA . THR A 1 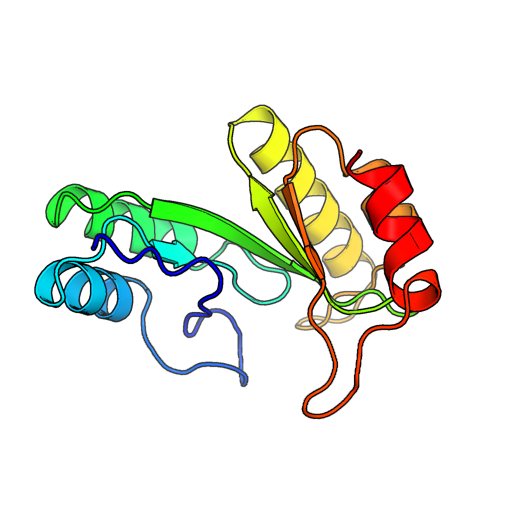93 ? 13.522 -1.518 -2.264 1.00 98.06 93 THR A CA 1
ATOM 689 C C . THR A 1 93 ? 14.212 -1.629 -3.623 1.00 98.06 93 THR A C 1
ATOM 691 O O . THR A 1 93 ? 15.000 -0.749 -3.980 1.00 98.06 93 THR A O 1
ATOM 694 N N . ARG A 1 94 ? 13.913 -2.680 -4.395 1.00 98.06 94 ARG A N 1
ATOM 695 C CA . ARG A 1 94 ? 14.443 -2.902 -5.746 1.00 98.06 94 ARG A CA 1
ATOM 696 C C . ARG A 1 94 ? 14.102 -1.730 -6.663 1.00 98.06 94 ARG A C 1
ATOM 698 O O . ARG A 1 94 ? 15.011 -1.152 -7.257 1.00 98.06 94 ARG A O 1
ATOM 705 N N . GLY A 1 95 ? 12.837 -1.316 -6.689 1.00 97.69 95 GLY A N 1
ATOM 706 C CA . GLY A 1 95 ? 12.391 -0.212 -7.536 1.00 97.69 95 GLY A CA 1
ATOM 707 C C . GLY A 1 95 ? 12.944 1.152 -7.124 1.00 97.69 95 GLY A C 1
ATOM 708 O O . GLY A 1 95 ? 13.379 1.939 -7.966 1.00 97.69 95 GLY A O 1
ATOM 709 N N . ARG A 1 96 ? 13.012 1.429 -5.815 1.00 97.12 96 ARG A N 1
ATOM 710 C CA . ARG A 1 96 ? 13.588 2.679 -5.286 1.00 97.12 96 ARG A CA 1
ATOM 711 C C . ARG A 1 96 ? 15.088 2.800 -5.565 1.00 97.12 96 ARG A C 1
ATOM 713 O O . ARG A 1 96 ? 15.565 3.907 -5.782 1.00 97.12 96 ARG A O 1
ATOM 720 N N . ARG A 1 97 ? 15.837 1.690 -5.576 1.00 97.31 97 ARG A N 1
ATOM 721 C CA . ARG A 1 97 ? 17.285 1.685 -5.871 1.00 97.31 97 ARG A CA 1
ATOM 722 C C . ARG A 1 97 ? 17.613 1.944 -7.342 1.00 97.31 97 ARG A C 1
ATOM 724 O O . ARG A 1 97 ? 18.729 2.363 -7.631 1.00 97.31 97 ARG A O 1
ATOM 731 N N . ARG A 1 98 ? 16.671 1.686 -8.254 1.00 96.94 98 ARG A N 1
ATOM 732 C CA . ARG A 1 98 ? 16.836 1.899 -9.702 1.00 96.94 98 ARG A CA 1
ATOM 733 C C . ARG A 1 98 ? 16.479 3.310 -10.160 1.00 96.94 98 ARG A C 1
ATOM 735 O O . ARG A 1 98 ? 16.795 3.678 -11.285 1.00 96.94 98 ARG A O 1
ATOM 742 N N . ALA A 1 99 ? 15.845 4.099 -9.300 1.00 95.44 99 ALA A N 1
ATOM 743 C CA . ALA A 1 99 ? 15.293 5.394 -9.660 1.00 95.44 99 ALA A CA 1
ATOM 744 C C . ALA A 1 99 ? 15.936 6.546 -8.873 1.00 95.44 99 ALA A C 1
ATOM 746 O O . ALA A 1 99 ? 16.536 6.364 -7.812 1.00 95.44 99 ALA A O 1
ATOM 747 N N . ALA A 1 100 ? 15.782 7.767 -9.387 1.00 94.06 100 ALA A N 1
ATOM 748 C CA . ALA A 1 100 ? 16.148 8.972 -8.651 1.00 94.06 100 ALA A CA 1
ATOM 749 C C . ALA A 1 100 ? 15.312 9.112 -7.364 1.00 94.06 100 ALA A C 1
ATOM 751 O O . ALA A 1 100 ? 14.215 8.562 -7.242 1.00 94.06 100 ALA A O 1
ATOM 752 N N . LYS A 1 101 ? 15.812 9.892 -6.396 1.00 89.94 101 LYS A N 1
ATOM 753 C CA . LYS A 1 101 ? 15.123 10.123 -5.117 1.00 89.94 101 LYS A CA 1
ATOM 754 C C . LYS A 1 101 ? 13.674 10.568 -5.347 1.00 89.94 101 LYS A C 1
ATOM 756 O O . LYS A 1 101 ? 13.425 11.553 -6.032 1.00 89.94 101 LYS A O 1
ATOM 761 N N . GLY A 1 102 ? 12.736 9.861 -4.720 1.00 86.38 102 GLY A N 1
ATOM 762 C CA . GLY A 1 102 ? 11.299 10.131 -4.826 1.00 86.38 102 GLY A CA 1
ATOM 763 C C . GLY A 1 102 ? 10.582 9.318 -5.906 1.00 86.38 102 GLY A C 1
ATOM 764 O O . GLY A 1 102 ? 9.372 9.142 -5.799 1.00 86.38 102 GLY A O 1
ATOM 765 N N . ALA A 1 103 ? 11.304 8.724 -6.859 1.00 92.44 103 ALA A N 1
ATOM 766 C CA . ALA A 1 103 ? 10.749 7.828 -7.872 1.00 92.44 103 ALA A CA 1
ATOM 767 C C . ALA A 1 103 ? 10.912 6.345 -7.485 1.00 92.44 103 ALA A C 1
ATOM 769 O O . ALA A 1 103 ? 11.560 6.018 -6.486 1.00 92.44 103 ALA A O 1
ATOM 770 N N . CYS A 1 104 ? 10.266 5.459 -8.241 1.00 96.00 104 CYS A N 1
ATOM 771 C CA . CYS A 1 104 ? 10.354 4.004 -8.135 1.00 96.00 104 CYS A CA 1
ATOM 772 C C . CYS A 1 104 ? 10.241 3.439 -9.557 1.00 96.00 104 CYS A C 1
ATOM 774 O O . CYS A 1 104 ? 9.283 3.783 -10.245 1.00 96.00 104 CYS A O 1
ATOM 776 N N . ASP A 1 105 ? 11.208 2.635 -10.000 1.00 97.56 105 ASP A N 1
ATOM 777 C CA . ASP A 1 105 ? 11.204 2.026 -11.337 1.00 97.56 105 ASP A CA 1
ATOM 778 C C . ASP A 1 105 ? 11.106 0.504 -11.221 1.00 97.56 105 ASP A C 1
ATOM 780 O O . ASP A 1 105 ? 12.050 -0.159 -10.786 1.00 97.56 105 ASP A O 1
ATOM 784 N N . LEU A 1 106 ? 9.936 -0.020 -11.582 1.00 97.94 106 LEU A N 1
ATOM 785 C CA . LEU A 1 106 ? 9.605 -1.439 -11.567 1.00 97.94 106 LEU A CA 1
ATOM 786 C C . LEU A 1 106 ? 8.980 -1.834 -12.902 1.00 97.94 106 LEU A C 1
ATOM 788 O O . LEU A 1 106 ? 8.214 -1.066 -13.486 1.00 97.94 106 LEU A O 1
ATOM 792 N N . ASP A 1 107 ? 9.283 -3.040 -13.358 1.00 97.50 107 ASP A N 1
ATOM 793 C CA . ASP A 1 107 ? 8.510 -3.744 -14.382 1.00 97.50 107 ASP A CA 1
ATOM 794 C C . ASP A 1 107 ? 7.662 -4.861 -13.765 1.00 97.50 107 ASP A C 1
ATOM 796 O O . ASP A 1 107 ? 7.676 -5.118 -12.557 1.00 97.50 107 ASP A O 1
ATOM 800 N N . PHE A 1 108 ? 6.872 -5.511 -14.610 1.00 96.81 108 PHE A N 1
ATOM 801 C CA . PHE A 1 108 ? 6.083 -6.667 -14.226 1.00 96.81 108 PHE A CA 1
ATOM 802 C C . PHE A 1 108 ? 6.944 -7.871 -13.807 1.00 96.81 108 PHE A C 1
ATOM 804 O O . PHE A 1 108 ? 6.524 -8.645 -12.951 1.00 96.81 108 PHE A O 1
ATOM 811 N N . ASP A 1 109 ? 8.150 -8.042 -14.346 1.00 97.19 109 ASP A N 1
ATOM 812 C CA . ASP A 1 109 ? 9.015 -9.169 -13.968 1.00 97.19 109 ASP A CA 1
ATOM 813 C C . ASP A 1 109 ? 9.579 -8.988 -12.548 1.00 97.19 109 ASP A C 1
ATOM 815 O O . ASP A 1 109 ? 9.746 -9.952 -11.794 1.00 97.19 109 ASP A O 1
ATOM 819 N N . ASP A 1 110 ? 9.821 -7.742 -12.137 1.00 97.62 110 ASP A N 1
ATOM 820 C CA . ASP A 1 110 ? 10.148 -7.394 -10.761 1.00 97.62 110 ASP A CA 1
ATOM 821 C C . ASP A 1 110 ? 9.002 -7.773 -9.813 1.00 97.62 110 ASP A C 1
ATOM 823 O O . ASP A 1 110 ? 9.267 -8.345 -8.756 1.00 97.62 110 ASP A O 1
ATOM 827 N N . LEU A 1 111 ? 7.746 -7.494 -10.200 1.00 96.56 111 LEU A N 1
ATOM 828 C CA . LEU A 1 111 ? 6.557 -7.946 -9.466 1.00 96.56 111 LEU A CA 1
ATOM 829 C C . LEU A 1 111 ? 6.515 -9.470 -9.377 1.00 96.56 111 LEU A C 1
ATOM 831 O O . LEU A 1 111 ? 6.350 -10.004 -8.285 1.00 96.56 111 LEU A O 1
ATOM 835 N N . ALA A 1 112 ? 6.696 -10.159 -10.506 1.00 96.81 112 ALA A N 1
ATOM 836 C CA . ALA A 1 112 ? 6.642 -11.613 -10.570 1.00 96.81 112 ALA A CA 1
ATOM 837 C C . ALA A 1 112 ? 7.701 -12.281 -9.682 1.00 96.81 112 ALA A C 1
ATOM 839 O O . ALA A 1 112 ? 7.435 -13.308 -9.069 1.00 96.81 112 ALA A O 1
ATOM 840 N N . THR A 1 113 ? 8.877 -11.660 -9.554 1.00 97.62 113 THR A N 1
ATOM 841 C CA . THR A 1 113 ? 9.962 -12.143 -8.683 1.00 97.62 113 THR A CA 1
ATOM 842 C C . THR A 1 113 ? 9.598 -12.092 -7.193 1.00 97.62 113 THR A C 1
ATOM 844 O O . THR A 1 113 ? 10.157 -12.854 -6.412 1.00 97.62 113 THR A O 1
ATOM 847 N N . HIS A 1 114 ? 8.702 -11.186 -6.793 1.00 97.69 114 HIS A N 1
ATOM 848 C CA . HIS A 1 114 ? 8.371 -10.891 -5.395 1.00 97.69 114 HIS A CA 1
ATOM 849 C C . HIS A 1 114 ? 6.870 -11.063 -5.105 1.00 97.69 114 HIS A C 1
ATOM 851 O O . HIS A 1 114 ? 6.325 -10.384 -4.237 1.00 97.69 114 HIS A O 1
ATOM 857 N N . ALA A 1 115 ? 6.176 -11.919 -5.860 1.00 96.44 115 ALA A N 1
ATOM 858 C CA . ALA A 1 115 ? 4.731 -12.120 -5.734 1.00 96.44 115 ALA A CA 1
ATOM 859 C C . ALA A 1 115 ? 4.342 -13.090 -4.605 1.00 96.44 115 ALA A C 1
ATOM 861 O O . ALA A 1 115 ? 3.189 -13.092 -4.174 1.00 96.44 115 ALA A O 1
ATOM 862 N N . ASP A 1 116 ? 5.288 -13.897 -4.119 1.00 96.88 116 ASP A N 1
ATOM 863 C CA . ASP A 1 116 ? 5.027 -15.002 -3.196 1.00 96.88 116 ASP A CA 1
ATOM 864 C C . ASP A 1 116 ? 4.275 -14.552 -1.932 1.00 96.88 116 ASP A C 1
ATOM 866 O O . ASP A 1 116 ? 4.737 -13.728 -1.139 1.00 96.88 116 ASP A O 1
ATOM 870 N N . GLY A 1 117 ? 3.080 -15.119 -1.743 1.00 96.94 117 GLY A N 1
ATOM 871 C CA . GLY A 1 117 ? 2.208 -14.854 -0.596 1.00 96.94 117 GLY A CA 1
ATOM 872 C C . GLY A 1 117 ? 1.481 -13.505 -0.622 1.00 96.94 117 GLY A C 1
ATOM 873 O O . GLY A 1 117 ? 0.647 -13.262 0.250 1.00 96.94 117 GLY A O 1
ATOM 874 N N . LEU A 1 118 ? 1.751 -12.630 -1.593 1.00 98.31 118 LEU A N 1
ATOM 875 C CA . LEU A 1 118 ? 1.017 -11.377 -1.752 1.00 98.31 118 LEU A CA 1
ATOM 876 C C . LEU A 1 118 ? -0.354 -11.616 -2.386 1.00 98.31 118 LEU A C 1
ATOM 878 O O . LEU A 1 118 ? -0.545 -12.496 -3.219 1.00 98.31 118 LEU A O 1
ATOM 882 N N . LEU A 1 119 ? -1.309 -10.768 -2.016 1.00 98.19 119 LEU A N 1
ATOM 883 C CA . LEU A 1 119 ? -2.588 -10.646 -2.710 1.00 98.19 119 LEU A CA 1
ATOM 884 C C . LEU A 1 119 ? -2.561 -9.393 -3.581 1.00 98.19 119 LEU A C 1
ATOM 886 O O . LEU A 1 119 ? -1.964 -8.391 -3.188 1.00 98.19 119 LEU A O 1
ATOM 890 N N . ALA A 1 120 ? -3.243 -9.424 -4.724 1.00 97.38 120 ALA A N 1
ATOM 891 C CA . ALA A 1 120 ? -3.216 -8.333 -5.692 1.00 97.38 120 ALA A CA 1
ATOM 892 C C . ALA A 1 120 ? -4.616 -7.863 -6.106 1.00 97.38 120 ALA A C 1
ATOM 894 O O . ALA A 1 120 ? -5.531 -8.663 -6.301 1.00 97.38 120 ALA A O 1
ATOM 895 N N . GLY A 1 121 ? -4.764 -6.551 -6.287 1.00 95.88 121 GLY A N 1
ATOM 896 C CA . GLY A 1 121 ? -5.933 -5.911 -6.885 1.00 95.88 121 GLY A CA 1
ATOM 897 C C . GLY A 1 121 ? -5.501 -4.958 -7.992 1.00 95.88 121 GLY A C 1
ATOM 898 O O . GLY A 1 121 ? -4.832 -3.961 -7.724 1.00 95.88 121 GLY A O 1
ATOM 899 N N . VAL A 1 122 ? -5.860 -5.259 -9.241 1.00 94.44 122 VAL A N 1
ATOM 900 C CA . VAL A 1 122 ? -5.496 -4.415 -10.390 1.00 94.44 122 VAL A CA 1
ATOM 901 C C . VAL A 1 122 ? -6.365 -3.159 -10.413 1.00 94.44 122 VAL A C 1
ATOM 903 O O . VAL A 1 122 ? -7.586 -3.240 -10.275 1.00 94.44 122 VAL A O 1
ATOM 906 N N . LEU A 1 123 ? -5.736 -2.000 -10.606 1.00 91.38 123 LEU A N 1
ATOM 907 C CA . LEU A 1 123 ? -6.406 -0.707 -10.668 1.00 91.38 123 LEU A CA 1
ATOM 908 C C . LEU A 1 123 ? -6.653 -0.306 -12.132 1.00 91.38 123 LEU A C 1
ATOM 910 O O . LEU A 1 123 ? -5.702 0.037 -12.842 1.00 91.38 123 LEU A O 1
ATOM 914 N N . PRO A 1 124 ? -7.911 -0.317 -12.609 1.00 85.50 124 PRO A N 1
ATOM 915 C CA . PRO A 1 124 ? -8.233 0.208 -13.926 1.00 85.50 124 PRO A CA 1
ATOM 916 C C . PRO A 1 124 ? -8.046 1.717 -14.000 1.00 85.50 124 PRO A C 1
ATOM 918 O O . PRO A 1 124 ? -8.229 2.443 -13.021 1.00 85.50 124 PRO A O 1
ATOM 921 N N . ALA A 1 125 ? -7.749 2.201 -15.206 1.00 79.38 125 ALA A N 1
ATOM 922 C CA . ALA A 1 125 ? -7.878 3.620 -15.488 1.00 79.38 125 ALA A CA 1
ATOM 923 C C . ALA A 1 125 ? -9.342 4.056 -15.271 1.00 79.38 125 ALA A C 1
ATOM 925 O O . ALA A 1 125 ? -10.259 3.295 -15.603 1.00 79.38 125 ALA A O 1
ATOM 926 N N . PRO A 1 126 ? -9.586 5.275 -14.756 1.00 77.31 126 PRO A N 1
ATOM 927 C CA . PRO A 1 126 ? -10.939 5.795 -14.609 1.00 77.31 126 PRO A CA 1
ATOM 928 C C . PRO A 1 126 ? -11.696 5.708 -15.939 1.00 77.31 126 PRO A C 1
ATOM 930 O O . PRO A 1 126 ? -11.179 6.130 -16.973 1.00 77.31 126 PRO A O 1
ATOM 933 N N . ASN A 1 127 ? -12.923 5.183 -15.904 1.00 77.25 127 ASN A N 1
ATOM 934 C CA . ASN A 1 127 ? -13.814 5.039 -17.064 1.00 77.25 127 ASN A CA 1
ATOM 935 C C . ASN A 1 127 ? -13.306 4.116 -18.187 1.00 77.25 127 ASN A C 1
ATOM 937 O O . ASN A 1 127 ? -13.750 4.249 -19.328 1.00 77.25 127 ASN A O 1
ATOM 941 N N . LYS A 1 128 ? -12.391 3.188 -17.889 1.00 77.56 128 LYS A N 1
ATOM 942 C CA . LYS A 1 128 ? -11.968 2.157 -18.838 1.00 77.56 128 LYS A CA 1
ATOM 943 C C . LYS A 1 128 ? -12.418 0.784 -18.350 1.00 77.56 128 LYS A C 1
ATOM 945 O O . LYS A 1 128 ? -12.026 0.357 -17.265 1.00 77.56 128 LYS A O 1
ATOM 950 N N . ASP A 1 129 ? -13.211 0.096 -19.166 1.00 79.25 129 ASP A N 1
ATOM 951 C CA . ASP A 1 129 ? -13.561 -1.299 -18.909 1.00 79.25 129 ASP A CA 1
ATOM 952 C C . ASP A 1 129 ? -12.302 -2.168 -18.963 1.00 79.25 129 ASP A C 1
ATOM 954 O O . ASP A 1 129 ? -11.505 -2.062 -19.898 1.00 79.25 129 ASP A O 1
ATOM 958 N N . ILE A 1 130 ? -12.137 -3.031 -17.959 1.00 78.94 130 ILE A N 1
ATOM 959 C CA . ILE A 1 130 ? -11.063 -4.024 -17.926 1.00 78.94 130 ILE A CA 1
ATOM 960 C C . ILE A 1 130 ? -11.421 -5.136 -18.903 1.00 78.94 130 ILE A C 1
ATOM 962 O O . ILE A 1 1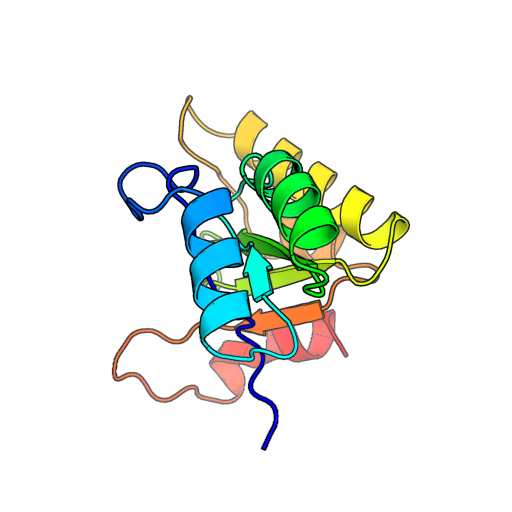30 ? -12.422 -5.831 -18.711 1.00 78.94 130 ILE A O 1
ATOM 966 N N . GLN A 1 131 ? -10.587 -5.345 -19.917 1.00 81.88 131 GLN A N 1
ATOM 967 C CA . GLN A 1 131 ? -10.668 -6.544 -20.739 1.00 81.88 131 GLN A CA 1
ATOM 968 C C . GLN A 1 131 ? -9.924 -7.699 -20.050 1.00 81.88 131 GLN A C 1
ATOM 970 O O . GLN A 1 131 ? -8.938 -7.463 -19.352 1.00 81.88 131 GLN A O 1
ATOM 975 N N . PRO A 1 132 ? -10.351 -8.963 -20.227 1.00 78.31 132 PRO A N 1
ATOM 976 C CA . PRO A 1 132 ? -9.666 -10.116 -19.636 1.00 78.31 132 PRO A CA 1
ATOM 977 C C . PRO A 1 132 ? -8.160 -10.154 -19.931 1.00 78.31 132 PRO A C 1
ATOM 979 O O . PRO A 1 132 ? -7.373 -10.499 -19.049 1.00 78.31 132 PRO A O 1
ATOM 982 N N . ASP A 1 133 ? -7.770 -9.731 -21.133 1.00 80.25 133 ASP A N 1
ATOM 983 C CA . ASP A 1 133 ? -6.376 -9.681 -21.574 1.00 80.25 133 ASP A CA 1
ATOM 984 C C . ASP A 1 133 ? -5.550 -8.632 -20.812 1.00 80.25 133 ASP A C 1
ATOM 986 O O . ASP A 1 133 ? -4.359 -8.842 -20.586 1.00 80.25 133 ASP A O 1
ATOM 990 N N . ASP A 1 134 ? -6.175 -7.549 -20.328 1.00 78.38 134 ASP A N 1
ATOM 991 C CA . ASP A 1 134 ? -5.496 -6.490 -19.565 1.00 78.38 134 ASP A CA 1
ATOM 992 C C . ASP A 1 134 ? -4.971 -7.002 -18.208 1.00 78.38 134 ASP A C 1
ATOM 994 O O . ASP A 1 134 ? -4.005 -6.471 -17.657 1.00 78.38 134 ASP A O 1
ATOM 998 N N . VAL A 1 135 ? -5.604 -8.047 -17.659 1.00 87.75 135 VAL A N 1
ATOM 999 C CA . VAL A 1 135 ? -5.298 -8.610 -16.331 1.00 87.75 135 VAL A CA 1
ATOM 1000 C C . VAL A 1 135 ? -4.800 -10.050 -16.379 1.00 87.75 135 VAL A C 1
ATOM 1002 O O . VAL A 1 135 ? -4.547 -10.633 -15.326 1.00 87.75 135 VAL A O 1
ATOM 1005 N N . HIS A 1 136 ? -4.635 -10.634 -17.569 1.00 89.25 136 HIS A N 1
ATOM 1006 C CA . HIS A 1 136 ? -4.241 -12.035 -17.730 1.00 89.25 136 HIS A CA 1
ATOM 1007 C C . HIS A 1 136 ? -2.934 -12.353 -16.999 1.00 89.25 136 HIS A C 1
ATOM 1009 O O . HIS A 1 136 ? -2.892 -13.273 -16.188 1.00 89.25 136 HIS A O 1
ATOM 1015 N N . ARG A 1 137 ? -1.901 -11.523 -17.206 1.00 91.62 137 ARG A N 1
ATOM 1016 C CA . ARG A 1 137 ? -0.592 -11.682 -16.549 1.00 91.62 137 ARG A CA 1
ATOM 1017 C C . ARG A 1 137 ? -0.721 -11.669 -15.021 1.00 91.62 137 ARG A C 1
ATOM 1019 O O . ARG A 1 137 ? -0.094 -12.473 -14.343 1.00 91.62 137 ARG A O 1
ATOM 1026 N N . TYR A 1 138 ? -1.563 -10.786 -14.474 1.00 93.88 138 TYR A N 1
ATOM 1027 C CA . TYR A 1 138 ? -1.829 -10.729 -13.033 1.00 93.88 138 TYR A CA 1
ATOM 1028 C C . TYR A 1 138 ? -2.582 -11.960 -12.534 1.00 93.88 138 TYR A C 1
ATOM 1030 O O . TYR A 1 138 ? -2.263 -12.472 -11.467 1.00 93.88 138 TYR A O 1
ATOM 1038 N N . ARG A 1 139 ? -3.565 -12.450 -13.296 1.00 92.12 139 ARG A N 1
ATOM 1039 C CA . ARG A 1 139 ? -4.305 -13.663 -12.935 1.00 92.12 139 ARG A CA 1
ATOM 1040 C C . ARG A 1 139 ? -3.406 -14.885 -12.879 1.00 92.12 139 ARG A C 1
ATOM 1042 O O . ARG A 1 139 ? -3.554 -15.655 -11.950 1.00 92.12 139 ARG A O 1
ATOM 1049 N N . GLU A 1 140 ? -2.499 -15.055 -13.835 1.00 92.50 140 GLU A N 1
ATOM 1050 C CA . GLU A 1 140 ? -1.551 -16.176 -13.826 1.00 92.50 140 GLU A CA 1
ATOM 1051 C C . GLU A 1 140 ? -0.556 -16.086 -12.671 1.00 92.50 140 GLU A C 1
ATOM 1053 O O . GLU A 1 140 ? -0.214 -17.103 -12.076 1.00 92.50 140 GLU A O 1
ATOM 1058 N N . LEU A 1 141 ? -0.101 -14.873 -12.353 1.00 94.50 141 LEU A N 1
ATOM 1059 C CA . LEU A 1 141 ? 0.895 -14.653 -11.312 1.00 94.50 141 LEU A CA 1
ATOM 1060 C C . LEU A 1 141 ? 0.338 -14.840 -9.891 1.00 94.50 141 LEU A C 1
ATOM 106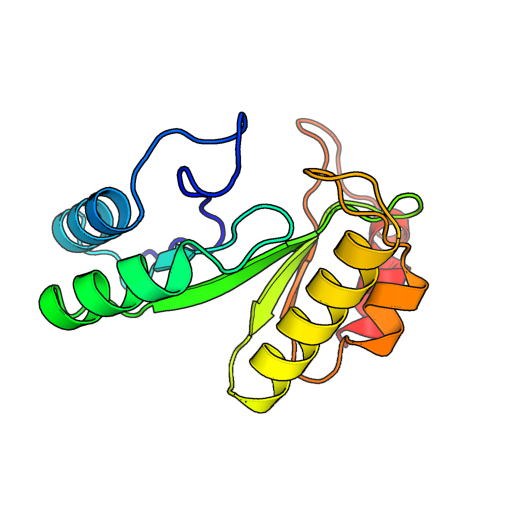2 O O . LEU A 1 141 ? 1.047 -15.343 -9.027 1.00 94.50 141 LEU A O 1
ATOM 1066 N N . PHE A 1 142 ? -0.908 -14.426 -9.646 1.00 91.69 142 PHE A N 1
ATOM 1067 C CA . PHE A 1 142 ? -1.548 -14.437 -8.321 1.00 91.69 142 PHE A CA 1
ATOM 1068 C C . PHE A 1 142 ? -2.665 -15.498 -8.196 1.00 91.69 142 PHE A C 1
ATOM 1070 O O . PHE A 1 142 ? -3.589 -15.313 -7.399 1.00 91.69 142 PHE A O 1
ATOM 1077 N N . ALA A 1 143 ? -2.617 -16.553 -9.022 1.00 80.94 143 ALA A N 1
ATOM 1078 C CA . ALA A 1 143 ? -3.577 -17.667 -9.028 1.00 80.94 143 ALA A CA 1
ATOM 1079 C C . ALA A 1 143 ? -3.501 -18.559 -7.780 1.00 80.94 143 ALA A C 1
ATOM 1081 O O . ALA A 1 143 ? -2.392 -18.737 -7.228 1.00 80.94 143 ALA A O 1
#

Sequence (143 aa):
MHYAELHTTTNFSFLQAASHPEELVERAAALGYAALAVTDLASVAGVVRAHTAAKDAGLRLIVGATITPRDAMPVVLWAPDRPAYGELCQLITRGRRRAAKGACDLDFDDLATHADGLLAGVLPAPNKDIQPDDVHRYRELFA

Foldseek 3Di:
DAAEAADDEDCVQPPPHDHQLLRVLVVCLVVRHQAYEYAHALDQVRVVVNVVNCVVSVHHYWYWYWYDAPAAFIKIKTQPDDLLVVLSNVLSVQQCVVDDPPGGYHHVVSCLVSVPRIDMDGDDDPPDDDDCVRCVSVVVSRD